Protein AF-A0A9J5XTG5-F1 (afdb_monomer_lite)

Secondary structure (DSSP, 8-state):
-HHHHHHHHTTT---EEEEETTGGGBGGG-TT-EE---HHHIIIIISHHHHHHHHTT--EEEEPS-EETTEEGGGSPPS--SEEE--TTTTGGGSSSTTTTHHHHHHHHHHTT--B---

InterPro domains:
  IPR001764 Glycoside hydrolase, family 3, N-terminal [PF00933] (4-116)
  IPR017853 Glycoside hydrolase superfamily [SSF51445] (12-117)
  IPR036962 Glycoside hydrolase, family 3, N-terminal domain superfamily [G3DSA:3.20.20.300] (2-119)
  IPR051915 Cellulose Degradation Glycosyl Hydrolase 3 [PTHR30620] (11-117)

Structure (mmCIF, N/CA/C/O backbone):
data_AF-A0A9J5XTG5-F1
#
_entry.id   AF-A0A9J5XTG5-F1
#
loop_
_atom_site.group_PDB
_atom_site.id
_atom_site.type_symbol
_atom_site.label_atom_id
_atom_site.label_alt_id
_atom_site.label_comp_id
_atom_site.label_asym_id
_atom_site.label_entity_id
_atom_site.label_seq_id
_atom_site.pdbx_PDB_ins_code
_atom_site.Cartn_x
_atom_site.Cartn_y
_atom_site.Cartn_z
_atom_site.occupancy
_atom_site.B_iso_or_equiv
_atom_site.auth_seq_id
_atom_site.auth_comp_id
_atom_site.auth_asym_id
_atom_site.auth_atom_id
_atom_site.pdbx_PDB_model_num
ATOM 1 N N . MET A 1 1 ? -13.486 -10.276 9.977 1.00 56.59 1 MET A N 1
ATOM 2 C CA . MET A 1 1 ? -12.896 -8.938 10.240 1.00 56.59 1 MET A CA 1
ATOM 3 C C . MET A 1 1 ? -13.548 -8.197 11.418 1.00 56.59 1 MET A C 1
ATOM 5 O O . MET A 1 1 ? -12.955 -7.236 11.879 1.00 56.59 1 MET A O 1
ATOM 9 N N . LYS A 1 2 ? -14.750 -8.569 11.905 1.00 51.75 2 LYS A N 1
ATOM 10 C CA . LYS A 1 2 ? -15.354 -7.941 13.103 1.00 51.75 2 LYS A CA 1
ATOM 11 C C . LYS A 1 2 ? -14.508 -8.167 14.365 1.00 51.75 2 LYS A C 1
ATOM 13 O O . LYS A 1 2 ? -14.129 -7.192 14.993 1.00 51.75 2 LYS A O 1
ATOM 18 N N . ASP A 1 3 ? -14.047 -9.392 14.586 1.00 69.44 3 ASP A N 1
ATOM 19 C CA . ASP A 1 3 ? -13.448 -9.751 15.881 1.00 69.44 3 ASP A CA 1
ATOM 20 C C . ASP A 1 3 ? -11.972 -9.338 16.034 1.00 69.44 3 ASP A C 1
ATOM 22 O O . ASP A 1 3 ? -11.504 -9.071 17.135 1.00 69.44 3 ASP A O 1
ATOM 26 N N . ALA A 1 4 ? -11.227 -9.247 14.927 1.00 77.44 4 ALA A N 1
ATOM 27 C CA . ALA A 1 4 ? -9.776 -9.042 14.975 1.00 77.44 4 ALA A CA 1
ATOM 28 C C . ALA A 1 4 ? -9.365 -7.621 15.404 1.00 77.44 4 ALA A C 1
ATOM 30 O O . ALA A 1 4 ? -8.438 -7.464 16.191 1.00 77.44 4 ALA A O 1
ATOM 31 N N . ILE A 1 5 ? -10.042 -6.583 14.894 1.00 82.19 5 ILE A N 1
ATOM 32 C CA . ILE A 1 5 ? -9.688 -5.186 15.210 1.00 82.19 5 ILE A CA 1
ATOM 33 C C . ILE A 1 5 ? -10.179 -4.829 16.607 1.00 82.19 5 ILE A C 1
ATOM 35 O O . ILE A 1 5 ? -9.416 -4.284 17.393 1.00 82.19 5 ILE A O 1
ATOM 39 N N . GLU A 1 6 ? -11.419 -5.190 16.935 1.00 77.12 6 GLU A N 1
ATOM 40 C CA . GLU A 1 6 ? -11.984 -4.944 18.262 1.00 77.12 6 GLU A CA 1
ATOM 41 C C . GLU A 1 6 ? -11.168 -5.675 19.340 1.00 77.12 6 GLU A C 1
ATOM 43 O O . GLU A 1 6 ? -10.813 -5.063 20.341 1.00 77.12 6 GLU A O 1
ATOM 48 N N . GLY A 1 7 ? -10.746 -6.924 19.099 1.00 72.31 7 GLY A N 1
ATOM 49 C CA . GLY A 1 7 ? -9.871 -7.662 20.014 1.00 72.31 7 GLY A CA 1
ATOM 50 C C . GLY A 1 7 ? -8.506 -7.001 20.256 1.00 72.31 7 GLY A C 1
ATOM 51 O O . GLY A 1 7 ? -8.074 -6.898 21.402 1.00 72.31 7 GLY A O 1
ATOM 52 N N . CYS A 1 8 ? -7.830 -6.517 19.206 1.00 65.00 8 CYS A N 1
ATOM 53 C CA . CYS A 1 8 ? -6.534 -5.837 19.344 1.00 65.00 8 CYS A CA 1
ATOM 54 C C . CYS A 1 8 ? -6.661 -4.445 19.988 1.00 65.00 8 CYS A C 1
ATOM 56 O O . CYS A 1 8 ? -5.890 -4.093 20.885 1.00 65.00 8 CYS A O 1
ATOM 58 N N . CYS A 1 9 ? -7.657 -3.660 19.569 1.00 62.19 9 CYS A N 1
ATOM 59 C CA . CYS A 1 9 ? -7.833 -2.276 20.009 1.00 62.19 9 CYS A CA 1
ATOM 60 C C . CYS A 1 9 ? -8.337 -2.152 21.463 1.00 62.19 9 CYS A C 1
ATOM 62 O O . CYS A 1 9 ? -8.328 -1.055 22.019 1.00 62.19 9 CYS A O 1
ATOM 64 N N . LEU A 1 10 ? -8.697 -3.260 22.127 1.00 58.91 10 LEU A N 1
ATOM 65 C CA . LEU A 1 10 ? -9.118 -3.315 23.535 1.00 58.91 10 LEU A CA 1
ATOM 66 C C . LEU A 1 10 ? -7.964 -3.275 24.574 1.00 58.91 10 LEU A C 1
ATOM 68 O O . LEU A 1 10 ? -8.187 -3.676 25.715 1.00 58.91 10 LEU A O 1
ATOM 72 N N . LYS A 1 11 ? -6.806 -2.664 24.232 1.00 61.12 11 LYS A N 1
ATOM 73 C CA . LYS A 1 11 ? -5.752 -2.089 25.131 1.00 61.12 11 LYS A CA 1
ATOM 74 C C . LYS A 1 11 ? -4.356 -2.750 25.184 1.00 61.12 11 LYS A C 1
ATOM 76 O O . LYS A 1 11 ? -3.610 -2.433 26.108 1.00 61.12 11 LYS A O 1
ATOM 81 N N . THR A 1 12 ? -3.933 -3.595 24.239 1.00 78.19 12 THR A N 1
ATOM 82 C CA . THR A 1 12 ? -2.560 -4.169 24.307 1.00 78.19 12 THR A CA 1
ATOM 83 C C . THR A 1 12 ? -1.725 -4.067 23.032 1.00 78.19 12 THR A C 1
ATOM 85 O O . THR A 1 12 ? -0.504 -3.978 23.146 1.00 78.19 1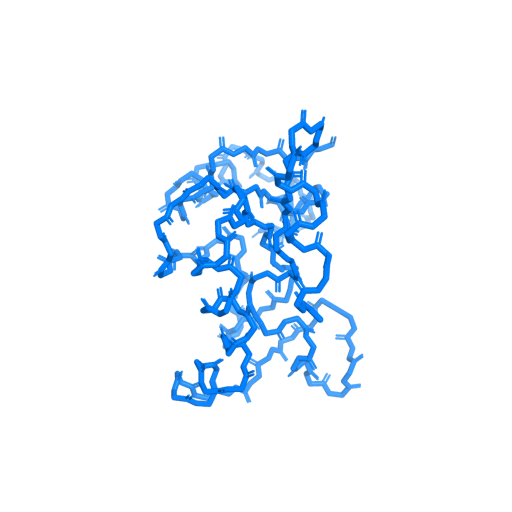2 THR A O 1
ATOM 88 N N . VAL A 1 13 ? -2.324 -4.035 21.833 1.00 87.44 13 VAL A N 1
ATOM 89 C CA . VAL A 1 13 ? -1.577 -4.001 20.559 1.00 87.44 13 VAL A CA 1
ATOM 90 C C . VAL A 1 13 ? -2.321 -3.177 19.505 1.00 87.44 13 VAL A C 1
ATOM 92 O O . VAL A 1 13 ? -3.516 -3.360 19.292 1.00 87.44 13 VAL A O 1
ATOM 95 N N . ALA A 1 14 ? -1.611 -2.294 18.801 1.00 89.62 14 ALA A N 1
ATOM 96 C CA . ALA A 1 14 ? -2.173 -1.530 17.689 1.00 89.62 14 ALA A CA 1
ATOM 97 C C . ALA A 1 14 ? -2.438 -2.433 16.468 1.00 89.62 14 ALA A C 1
ATOM 99 O O . ALA A 1 14 ? -1.550 -3.154 16.012 1.00 89.62 14 ALA A O 1
ATOM 100 N N . ALA A 1 15 ? -3.650 -2.376 15.914 1.00 92.31 15 ALA A N 1
ATOM 101 C CA . ALA A 1 15 ? -4.001 -3.121 14.707 1.00 92.31 15 ALA A CA 1
ATOM 102 C C . ALA A 1 15 ? -3.514 -2.405 13.432 1.00 92.31 15 ALA A C 1
ATOM 104 O O . ALA A 1 15 ? -3.570 -1.175 13.342 1.00 92.31 15 ALA A O 1
ATOM 105 N N . CYS A 1 16 ? -3.115 -3.188 12.424 1.00 93.81 16 CYS A N 1
ATOM 106 C CA . CYS A 1 16 ? -2.693 -2.707 11.107 1.00 93.81 16 CYS A CA 1
ATOM 107 C C . CYS A 1 16 ? -3.530 -3.358 9.993 1.00 93.81 16 CYS A C 1
ATOM 109 O O . CYS A 1 16 ? -3.537 -4.583 9.858 1.00 93.81 16 CYS A O 1
ATOM 111 N N . ALA A 1 17 ? -4.230 -2.559 9.182 1.00 95.12 17 ALA A N 1
ATOM 112 C CA . ALA A 1 17 ? -4.957 -3.060 8.014 1.00 95.12 17 ALA A CA 1
ATOM 113 C C . ALA A 1 17 ? -4.017 -3.181 6.808 1.00 95.12 17 ALA A C 1
ATOM 115 O O . ALA A 1 17 ? -3.305 -2.235 6.474 1.00 95.12 17 ALA A O 1
ATOM 116 N N . LYS A 1 18 ? -4.035 -4.323 6.113 1.00 94.81 18 LYS A N 1
ATOM 117 C CA . LYS A 1 18 ? -3.082 -4.607 5.033 1.00 94.81 18 LYS A CA 1
ATOM 118 C C . LYS A 1 18 ? -3.626 -5.570 3.960 1.00 94.81 18 LYS A C 1
ATOM 120 O O . LYS A 1 18 ? -4.547 -6.323 4.260 1.00 94.81 18 LYS A O 1
ATOM 125 N N . HIS A 1 19 ? -3.109 -5.576 2.726 1.00 95.75 19 HIS A N 1
ATOM 126 C CA . HIS A 1 19 ? -2.154 -4.611 2.150 1.00 95.75 19 HIS A CA 1
ATOM 127 C C . HIS A 1 19 ? -2.856 -3.629 1.190 1.00 95.75 19 HIS A C 1
ATOM 129 O O . HIS A 1 19 ? -3.595 -4.021 0.284 1.00 95.75 19 HIS A O 1
ATOM 135 N N . TYR A 1 20 ? -2.652 -2.330 1.417 1.00 95.94 20 TYR A N 1
ATOM 136 C CA . TYR A 1 20 ? -3.400 -1.238 0.794 1.00 95.94 20 TYR A CA 1
ATOM 137 C C . TYR A 1 20 ? -2.833 -0.862 -0.582 1.00 95.94 20 TYR A C 1
ATOM 139 O O . TYR A 1 20 ? -1.693 -0.428 -0.682 1.00 95.94 20 TYR A O 1
ATOM 147 N N . VAL A 1 21 ? -3.567 -0.935 -1.685 1.00 94.88 21 VAL A N 1
ATOM 148 C CA . VAL A 1 21 ? -4.869 -1.575 -1.879 1.00 94.88 21 VAL A CA 1
ATOM 149 C C . VAL A 1 21 ? -4.831 -2.306 -3.214 1.00 94.88 21 VAL A C 1
ATOM 151 O O . VAL A 1 21 ? -4.099 -1.909 -4.117 1.00 94.88 21 VAL A O 1
ATOM 154 N N . GLY A 1 22 ? -5.632 -3.359 -3.348 1.00 94.88 22 GLY A N 1
ATOM 155 C CA . GLY A 1 22 ? -5.706 -4.133 -4.586 1.00 94.88 22 GLY A CA 1
ATOM 156 C C . GLY A 1 22 ? -4.707 -5.283 -4.667 1.00 94.88 22 GLY A C 1
ATOM 157 O O . GLY A 1 22 ? -4.589 -5.876 -5.732 1.00 94.88 22 GLY A O 1
ATOM 158 N N . ASP A 1 23 ? -4.051 -5.635 -3.558 1.00 94.75 23 ASP A N 1
ATOM 159 C CA . ASP A 1 23 ? -3.065 -6.724 -3.477 1.00 94.75 23 ASP A CA 1
ATOM 160 C C . ASP A 1 23 ? -3.625 -8.077 -3.949 1.00 94.75 23 ASP A C 1
ATOM 162 O O . ASP A 1 23 ? -2.971 -8.820 -4.666 1.00 94.75 23 ASP A O 1
ATOM 166 N N . GLY A 1 24 ? -4.888 -8.368 -3.619 1.00 93.69 24 GLY A N 1
ATOM 167 C CA . GLY A 1 24 ? -5.580 -9.582 -4.068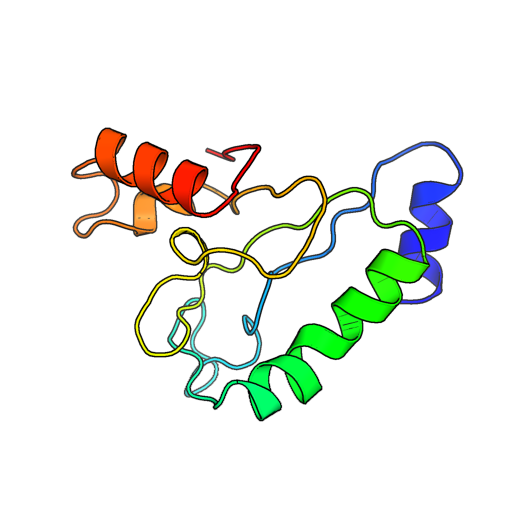 1.00 93.69 24 GLY A CA 1
ATOM 168 C C . GLY A 1 24 ? -6.180 -9.508 -5.480 1.00 93.69 24 GLY A C 1
ATOM 169 O O . GLY A 1 24 ? -6.842 -10.450 -5.899 1.00 93.69 24 GLY A O 1
ATOM 170 N N . GLY A 1 25 ? -6.027 -8.387 -6.191 1.00 94.81 25 GLY A N 1
ATOM 171 C CA . GLY A 1 25 ? -6.619 -8.144 -7.516 1.00 94.81 25 GLY A CA 1
ATOM 172 C C . GLY A 1 25 ? -5.642 -8.292 -8.682 1.00 94.81 25 GLY A C 1
ATOM 173 O O . GLY A 1 25 ? -5.942 -7.852 -9.795 1.00 94.81 25 GLY A O 1
ATOM 174 N N . THR A 1 26 ? -4.456 -8.846 -8.437 1.00 97.12 26 THR A N 1
ATOM 175 C CA . THR A 1 26 ? -3.388 -8.872 -9.432 1.00 97.12 26 THR A CA 1
ATOM 176 C C . THR A 1 26 ? -3.727 -9.765 -10.621 1.00 97.12 26 THR A C 1
ATOM 178 O O . THR A 1 26 ? -4.347 -10.827 -10.509 1.00 97.12 26 THR A O 1
ATOM 181 N N . VAL A 1 27 ? -3.292 -9.342 -11.809 1.00 95.62 27 VAL A N 1
ATOM 182 C CA . VAL A 1 27 ? -3.503 -10.102 -13.044 1.00 95.62 27 VAL A CA 1
ATOM 183 C C . VAL A 1 27 ? -2.887 -11.495 -12.911 1.00 95.62 27 VAL A C 1
ATOM 185 O O . VAL A 1 27 ? -1.709 -11.639 -12.572 1.00 95.62 27 VAL A O 1
ATOM 188 N N . LYS A 1 28 ? -3.701 -12.515 -13.214 1.00 95.44 28 LYS A N 1
ATOM 189 C CA . LYS A 1 28 ? -3.366 -13.947 -13.104 1.00 95.44 28 LYS A CA 1
ATOM 190 C C . LYS A 1 28 ? -3.022 -14.410 -11.676 1.00 95.44 28 LYS A C 1
ATOM 192 O O . LYS A 1 28 ? -2.432 -15.474 -11.528 1.00 95.44 28 LYS A O 1
ATOM 197 N N . GLY A 1 29 ? -3.362 -13.632 -10.644 1.00 94.00 29 GLY A N 1
ATOM 198 C CA . GLY A 1 29 ? -3.054 -13.967 -9.248 1.00 94.00 29 GLY A CA 1
ATOM 199 C C . GLY A 1 29 ? -1.556 -13.986 -8.937 1.00 94.00 29 GLY A C 1
ATOM 200 O O . GLY A 1 29 ? -1.127 -14.637 -7.989 1.00 94.00 29 GLY A O 1
ATOM 201 N N . ILE A 1 30 ? -0.741 -13.313 -9.754 1.00 96.62 30 ILE A N 1
ATOM 202 C CA . ILE A 1 30 ? 0.707 -13.257 -9.556 1.00 96.62 30 ILE A CA 1
ATOM 203 C C . ILE A 1 30 ? 1.000 -12.268 -8.427 1.00 96.62 30 ILE A C 1
ATOM 205 O O . ILE A 1 30 ? 0.549 -11.120 -8.471 1.00 96.62 30 ILE A O 1
ATOM 209 N N . ASN A 1 31 ? 1.763 -12.708 -7.428 1.00 95.25 31 ASN A N 1
ATOM 210 C CA . ASN A 1 31 ? 2.134 -11.875 -6.288 1.00 95.25 31 ASN A CA 1
ATOM 211 C C . ASN A 1 31 ? 2.849 -10.586 -6.740 1.00 95.25 31 ASN A C 1
ATOM 213 O O . ASN A 1 31 ? 3.637 -10.610 -7.685 1.00 95.25 31 ASN A O 1
ATOM 217 N N . GLU A 1 32 ? 2.558 -9.467 -6.072 1.00 94.69 32 GLU A N 1
ATOM 218 C CA . GLU A 1 32 ? 3.127 -8.134 -6.350 1.00 94.69 32 GLU A CA 1
ATOM 219 C C . GLU A 1 32 ? 2.918 -7.605 -7.782 1.00 94.69 32 GLU A C 1
ATOM 221 O O . GLU A 1 32 ? 3.551 -6.627 -8.186 1.00 94.69 32 GLU A O 1
ATOM 226 N N . ASN A 1 33 ? 2.068 -8.239 -8.588 1.00 96.00 33 ASN A N 1
ATOM 227 C CA . ASN A 1 33 ? 1.875 -7.845 -9.977 1.00 96.00 33 ASN A CA 1
ATOM 228 C C . ASN A 1 33 ? 0.902 -6.651 -10.097 1.00 96.00 33 ASN A C 1
ATOM 230 O O . ASN A 1 33 ? 0.509 -6.010 -9.122 1.00 96.00 33 ASN A O 1
ATOM 234 N N . ASN A 1 34 ? 0.544 -6.302 -11.327 1.00 97.19 34 ASN A N 1
ATOM 235 C CA . ASN A 1 34 ? -0.357 -5.208 -11.639 1.00 97.19 34 ASN A CA 1
ATOM 236 C C . ASN A 1 34 ? -1.824 -5.617 -11.445 1.00 97.19 34 ASN A C 1
ATOM 238 O O . ASN A 1 34 ? -2.280 -6.613 -12.008 1.00 97.19 34 ASN A O 1
ATOM 242 N N . THR A 1 35 ? -2.572 -4.799 -10.720 1.00 97.25 35 THR A N 1
ATOM 243 C CA . THR A 1 35 ? -4.028 -4.841 -10.598 1.00 97.25 35 THR A CA 1
ATOM 244 C C . THR A 1 35 ? -4.621 -3.905 -11.651 1.00 97.25 35 THR A C 1
ATOM 246 O O . THR A 1 35 ? -4.439 -2.682 -11.607 1.00 97.25 35 THR A O 1
ATOM 249 N N . ILE A 1 36 ? -5.302 -4.479 -12.648 1.00 96.31 36 ILE A N 1
ATOM 250 C CA . ILE A 1 36 ? -5.872 -3.747 -13.789 1.00 96.31 36 ILE A CA 1
ATOM 251 C C . ILE A 1 36 ? -7.375 -3.615 -13.584 1.00 96.31 36 ILE A C 1
ATOM 253 O O . ILE A 1 36 ? -8.163 -4.447 -14.018 1.00 96.31 36 ILE A O 1
ATOM 257 N N . ILE A 1 37 ? -7.759 -2.543 -12.903 1.00 96.00 37 ILE A N 1
ATOM 258 C CA . ILE A 1 37 ? -9.152 -2.190 -12.650 1.00 96.00 37 ILE A CA 1
ATOM 259 C C . ILE A 1 37 ? -9.301 -0.669 -12.688 1.00 96.00 37 ILE A C 1
ATOM 261 O O . ILE A 1 37 ? -8.331 0.080 -12.502 1.00 96.00 37 ILE A O 1
ATOM 265 N N . ASP A 1 38 ? -10.498 -0.181 -12.981 1.00 95.62 38 ASP A N 1
ATOM 266 C CA . ASP A 1 38 ? -10.795 1.241 -12.902 1.00 95.62 38 ASP A CA 1
ATOM 267 C C . ASP A 1 38 ? -10.911 1.704 -11.437 1.00 95.62 38 ASP A C 1
ATOM 269 O O . ASP A 1 38 ? -10.842 0.915 -10.494 1.00 95.62 38 ASP A O 1
ATOM 273 N N . ARG A 1 39 ? -11.031 3.017 -11.215 1.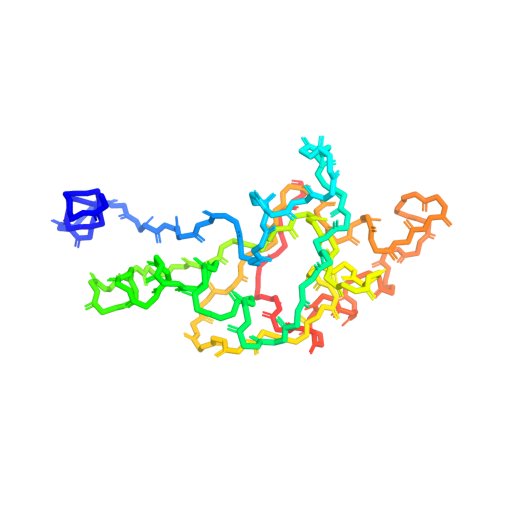00 93.50 39 ARG A N 1
ATOM 274 C CA . ARG A 1 39 ? -11.075 3.555 -9.846 1.00 93.50 39 ARG A CA 1
ATOM 275 C C . ARG A 1 39 ? -12.329 3.092 -9.106 1.00 93.50 39 ARG A C 1
ATOM 277 O O . ARG A 1 39 ? -12.246 2.818 -7.912 1.00 93.50 39 ARG A O 1
ATOM 284 N N . HIS A 1 40 ? -13.466 3.008 -9.797 1.00 94.94 40 HIS A N 1
ATOM 285 C CA . HIS A 1 40 ? -14.710 2.564 -9.185 1.00 94.94 40 HIS A CA 1
ATOM 286 C C . HIS A 1 40 ? -14.608 1.102 -8.743 1.00 94.94 40 HIS A C 1
ATOM 288 O O . HIS A 1 40 ? -14.917 0.794 -7.595 1.00 94.94 40 HIS A O 1
ATOM 294 N N . GLY A 1 41 ? -14.100 0.212 -9.597 1.00 95.62 41 GLY A N 1
ATOM 295 C CA . GLY A 1 41 ? -13.850 -1.180 -9.243 1.00 95.62 41 GLY A CA 1
ATOM 296 C C . GLY A 1 41 ? -12.822 -1.334 -8.119 1.00 95.62 41 GLY A C 1
ATOM 297 O O . GLY A 1 41 ? -13.059 -2.083 -7.173 1.00 95.62 41 GLY A O 1
ATOM 298 N N . LEU A 1 42 ? -11.721 -0.569 -8.150 1.00 94.69 42 LEU A N 1
ATOM 299 C CA . LEU A 1 42 ? -10.714 -0.602 -7.082 1.00 94.69 42 LEU A CA 1
ATOM 300 C C . LEU A 1 42 ? -11.329 -0.261 -5.718 1.00 94.69 42 LEU A C 1
ATOM 302 O O . LEU A 1 42 ? -11.085 -0.958 -4.735 1.00 94.69 42 LEU A O 1
ATOM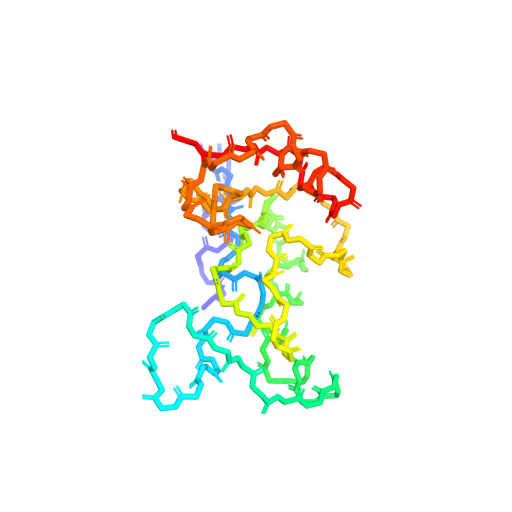 306 N N . LEU A 1 43 ? -12.133 0.804 -5.661 1.00 93.00 43 LEU A N 1
ATOM 307 C CA . LEU A 1 43 ? -12.751 1.255 -4.417 1.00 93.00 43 LEU A CA 1
ATOM 308 C C . LEU A 1 43 ? -13.916 0.354 -3.984 1.00 93.00 43 LEU A C 1
ATOM 310 O O . LEU A 1 43 ? -14.034 0.022 -2.811 1.00 93.00 43 LEU A O 1
ATOM 314 N N . SER A 1 44 ? -14.762 -0.094 -4.905 1.00 94.06 44 SER A N 1
ATOM 315 C CA . SER A 1 44 ? -15.902 -0.952 -4.555 1.00 94.06 44 SER A CA 1
ATOM 316 C C . SER A 1 44 ? -15.472 -2.341 -4.076 1.00 94.06 44 SER A C 1
ATOM 318 O O . SER A 1 44 ? -16.029 -2.842 -3.103 1.00 94.06 44 SER A O 1
ATOM 320 N N . ILE A 1 45 ? -14.459 -2.944 -4.705 1.00 94.62 45 ILE A N 1
ATOM 321 C CA . ILE A 1 45 ? -14.029 -4.315 -4.400 1.00 94.62 45 ILE A CA 1
ATOM 322 C C . ILE A 1 45 ? -12.936 -4.324 -3.331 1.00 94.62 45 ILE A C 1
ATOM 324 O O . ILE A 1 45 ? -13.063 -4.990 -2.305 1.00 94.62 45 ILE A O 1
ATOM 328 N N . HIS A 1 46 ? -11.849 -3.582 -3.550 1.00 95.12 46 HIS A N 1
ATOM 329 C CA . HIS A 1 46 ? -10.637 -3.723 -2.739 1.00 95.12 46 HIS A CA 1
ATOM 330 C C . HIS A 1 46 ? -10.577 -2.760 -1.547 1.00 95.12 46 HIS A C 1
ATOM 332 O O . HIS A 1 46 ? -9.828 -3.012 -0.604 1.00 95.12 46 HIS A O 1
ATOM 338 N N . MET A 1 47 ? -11.377 -1.688 -1.539 1.00 93.25 47 MET A N 1
ATOM 339 C CA . MET A 1 47 ? -11.422 -0.733 -0.423 1.00 93.25 47 MET A CA 1
ATOM 340 C C . MET A 1 47 ? -12.471 -1.086 0.644 1.00 93.25 47 MET A C 1
ATOM 342 O O . MET A 1 47 ? -12.376 -0.605 1.773 1.00 93.25 47 MET A O 1
ATOM 346 N N . ALA A 1 48 ? -13.446 -1.948 0.332 1.00 91.69 48 ALA A N 1
ATOM 347 C CA . ALA A 1 48 ? -14.567 -2.271 1.223 1.00 91.69 48 ALA A CA 1
ATOM 348 C C . ALA A 1 48 ? -14.124 -2.688 2.644 1.00 91.69 48 ALA A C 1
ATOM 350 O O . ALA A 1 48 ? -14.674 -2.215 3.641 1.00 91.69 48 ALA A O 1
ATOM 351 N N . GLY A 1 49 ? -13.075 -3.512 2.753 1.00 90.88 49 GLY A N 1
ATOM 352 C CA . GLY A 1 49 ? -12.517 -3.938 4.042 1.00 90.88 49 GLY A CA 1
ATOM 353 C C . GLY A 1 49 ? -11.850 -2.811 4.842 1.00 90.88 49 GLY A C 1
ATOM 354 O O . GLY A 1 49 ? -11.930 -2.798 6.073 1.00 90.88 49 GLY A O 1
ATOM 355 N N . TYR A 1 50 ? -11.252 -1.827 4.167 1.00 92.62 50 TYR A N 1
ATOM 356 C CA . TYR A 1 50 ? -10.599 -0.687 4.815 1.00 92.62 50 TYR A CA 1
ATOM 357 C C . TYR A 1 50 ? -11.612 0.250 5.457 1.00 92.62 50 TYR A C 1
ATOM 359 O O . TYR A 1 50 ? -11.402 0.658 6.595 1.00 92.62 50 TYR A O 1
ATOM 367 N N . TYR A 1 51 ? -12.741 0.520 4.794 1.00 90.31 51 TYR A N 1
ATOM 368 C CA . TYR A 1 51 ? -13.809 1.329 5.387 1.00 90.31 51 TYR A CA 1
ATOM 369 C C . TYR A 1 51 ? -14.305 0.729 6.706 1.00 90.31 51 TYR A C 1
ATOM 371 O O . TYR A 1 51 ? -14.370 1.431 7.714 1.00 90.31 51 TYR A O 1
ATOM 379 N N . SER A 1 52 ? -14.576 -0.584 6.741 1.00 90.88 52 SER A N 1
ATOM 380 C CA . SER A 1 52 ? -14.968 -1.236 7.997 1.00 90.88 52 SER A CA 1
ATOM 381 C C . SER A 1 52 ? -13.854 -1.204 9.042 1.00 90.88 52 SER A C 1
ATOM 383 O O . SER A 1 52 ? -14.162 -1.070 10.224 1.00 90.88 52 SER A O 1
ATOM 385 N N . SER A 1 53 ? -12.594 -1.354 8.630 1.00 91.25 53 SER A N 1
ATOM 386 C CA . SER A 1 53 ? -11.450 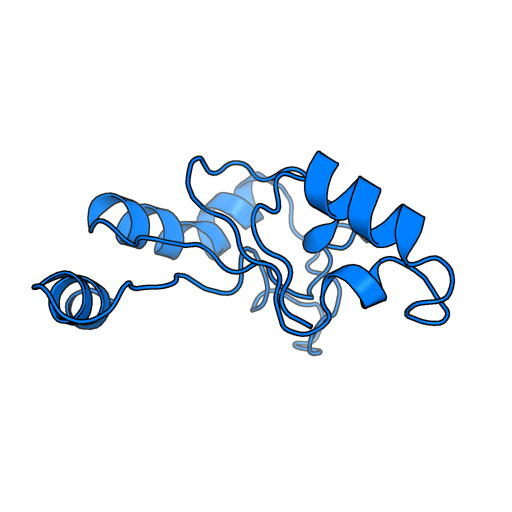-1.340 9.547 1.00 91.25 53 SER A CA 1
ATOM 387 C C . SER A 1 53 ? -11.254 0.024 10.205 1.00 91.25 53 SER A C 1
ATOM 389 O O . SER A 1 53 ? -11.019 0.102 11.407 1.00 91.25 53 SER A O 1
ATOM 391 N N . ILE A 1 54 ? -11.412 1.098 9.431 1.00 90.25 54 ILE A N 1
ATOM 392 C CA . ILE A 1 54 ? -11.286 2.482 9.901 1.00 90.25 54 ILE A CA 1
ATOM 393 C C . ILE A 1 54 ? -12.398 2.826 10.886 1.00 90.25 54 ILE A C 1
ATOM 395 O O . ILE A 1 54 ? -12.113 3.353 11.954 1.00 90.25 54 ILE A O 1
ATOM 399 N N . ILE A 1 55 ? -13.649 2.465 10.578 1.00 89.75 55 ILE A N 1
ATOM 400 C CA . ILE A 1 55 ? -14.790 2.694 11.484 1.00 89.75 55 ILE A CA 1
ATOM 401 C C . ILE A 1 55 ? -14.579 1.992 12.836 1.00 89.75 55 ILE A C 1
ATOM 403 O O . ILE A 1 55 ? -14.998 2.503 13.868 1.00 89.75 55 ILE A O 1
ATOM 407 N N . LYS A 1 56 ? -13.896 0.844 12.841 1.00 88.75 56 LYS A N 1
ATOM 408 C CA . LYS A 1 56 ? -13.549 0.092 14.058 1.00 88.75 56 LYS A CA 1
ATOM 409 C C . LYS A 1 56 ? -12.287 0.586 14.768 1.00 88.75 56 LYS A C 1
ATOM 411 O O . LYS A 1 56 ? -11.892 -0.006 15.766 1.00 88.75 56 LYS A O 1
ATOM 416 N N . GLY A 1 57 ? -11.642 1.637 14.265 1.00 88.69 57 GLY A N 1
ATOM 417 C CA . GLY A 1 57 ? -10.475 2.237 14.903 1.00 88.69 57 GLY A CA 1
ATOM 418 C C . GLY A 1 57 ? -9.167 1.480 14.675 1.00 88.69 57 GLY A C 1
ATOM 419 O O . GLY A 1 57 ? -8.337 1.428 15.580 1.00 88.69 57 GLY A O 1
ATOM 420 N N . VAL A 1 58 ? -8.959 0.885 13.491 1.00 92.56 58 VAL A N 1
ATOM 421 C CA . VAL A 1 58 ? -7.617 0.406 13.114 1.00 92.56 58 VAL A CA 1
ATOM 422 C C . VAL A 1 58 ? -6.608 1.554 13.205 1.00 92.56 58 VAL A C 1
ATOM 424 O O . VAL A 1 58 ? -6.894 2.672 12.778 1.00 92.56 58 VAL A O 1
ATOM 427 N N . SER A 1 59 ? -5.433 1.292 13.774 1.00 92.44 59 SER A N 1
ATOM 428 C CA . SER A 1 59 ? -4.465 2.348 14.082 1.00 92.44 59 SER A CA 1
ATOM 429 C C . SER A 1 59 ? -3.581 2.702 12.889 1.00 92.44 59 SER A C 1
ATOM 431 O O . SER A 1 59 ? -3.227 3.865 12.711 1.00 92.44 59 SER A O 1
ATOM 433 N N . THR A 1 60 ? -3.210 1.708 12.077 1.00 94.75 60 THR A N 1
ATOM 434 C CA . THR A 1 60 ? -2.275 1.895 10.960 1.00 94.75 60 THR A CA 1
ATOM 435 C C . THR A 1 60 ? -2.716 1.151 9.702 1.00 94.75 60 THR A C 1
ATOM 437 O O . THR A 1 60 ? -3.545 0.235 9.741 1.00 94.75 60 THR A O 1
ATOM 440 N N . VAL A 1 61 ? -2.151 1.545 8.560 1.00 96.38 61 VAL A N 1
ATOM 441 C CA . VAL A 1 61 ? -2.377 0.891 7.267 1.00 96.38 61 VAL A CA 1
ATOM 442 C C . VAL A 1 61 ? -1.043 0.569 6.611 1.00 96.38 61 VAL A C 1
ATOM 444 O O . VAL A 1 61 ? -0.202 1.451 6.461 1.00 96.38 61 VAL A O 1
ATOM 447 N N . MET A 1 62 ? -0.862 -0.677 6.180 1.00 97.56 62 MET A N 1
ATOM 448 C CA . MET A 1 62 ? 0.334 -1.113 5.458 1.00 97.56 62 MET A CA 1
ATOM 449 C C . MET A 1 62 ? 0.066 -1.181 3.956 1.00 97.56 62 MET A C 1
ATOM 451 O O . MET A 1 62 ? -0.953 -1.725 3.524 1.00 97.56 62 MET A O 1
ATOM 455 N N . VAL A 1 63 ? 0.971 -0.613 3.162 1.00 97.06 63 VAL A N 1
ATOM 456 C CA . VAL A 1 63 ? 0.833 -0.462 1.702 1.00 97.06 63 VAL A CA 1
ATOM 457 C C . VAL A 1 63 ? 1.181 -1.758 0.961 1.00 97.06 63 VAL A C 1
ATOM 459 O O . VAL A 1 63 ? 2.144 -2.420 1.306 1.00 97.06 63 VAL A O 1
ATOM 462 N N . SER A 1 64 ? 0.425 -2.099 -0.081 1.00 96.50 64 SER A N 1
ATOM 463 C CA . SER A 1 64 ? 0.617 -3.269 -0.951 1.00 96.50 64 SER A CA 1
ATOM 464 C C . SER A 1 64 ? 1.821 -3.132 -1.874 1.00 96.50 64 SER A C 1
ATOM 466 O O . SER A 1 64 ? 2.094 -2.053 -2.390 1.00 96.50 64 SER A O 1
ATOM 468 N N . TYR A 1 65 ? 2.492 -4.253 -2.148 1.00 96.31 65 TYR A N 1
ATOM 469 C CA . TYR A 1 65 ? 3.524 -4.337 -3.185 1.00 96.31 65 TYR A CA 1
ATOM 470 C C . TYR A 1 65 ? 2.975 -4.233 -4.609 1.00 96.31 65 TYR A C 1
ATOM 472 O O . TYR A 1 65 ? 3.735 -3.940 -5.536 1.00 96.31 65 TYR A O 1
ATOM 480 N N . SER A 1 66 ? 1.685 -4.509 -4.807 1.00 96.25 66 SER A N 1
ATOM 481 C CA . SER A 1 66 ? 1.062 -4.486 -6.128 1.00 96.25 66 SER A CA 1
ATOM 482 C C . SER A 1 66 ? 1.208 -3.124 -6.812 1.00 96.25 66 SER A C 1
ATOM 484 O O . SER A 1 66 ? 1.418 -2.072 -6.196 1.00 96.25 66 SER A O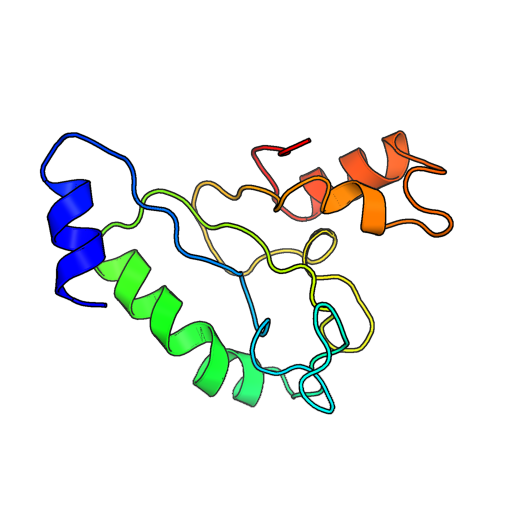 1
ATOM 486 N N . SER A 1 67 ? 1.094 -3.151 -8.135 1.00 96.62 67 SER A N 1
ATOM 487 C CA . SER A 1 67 ? 0.926 -1.940 -8.933 1.00 96.62 67 SER A CA 1
ATOM 488 C C . SER A 1 67 ? -0.546 -1.736 -9.255 1.00 96.62 67 SER A C 1
ATOM 490 O O . SER A 1 67 ? -1.268 -2.696 -9.493 1.00 96.62 67 SER A O 1
ATOM 492 N N . TRP A 1 68 ? -0.988 -0.485 -9.358 1.00 96.19 68 TRP A N 1
ATOM 493 C CA . TRP A 1 68 ? -2.294 -0.155 -9.920 1.00 96.19 68 TRP A CA 1
ATOM 494 C C . TRP A 1 68 ? -2.125 0.692 -11.178 1.00 96.19 68 TRP A C 1
ATOM 496 O O . TRP A 1 68 ? -1.647 1.835 -11.129 1.00 96.19 68 TRP A O 1
ATOM 506 N N . LYS A 1 69 ? -2.532 0.117 -12.316 1.00 92.75 69 LYS A N 1
ATOM 507 C CA . LYS A 1 69 ? -2.297 0.671 -13.660 1.00 92.75 69 LYS A CA 1
ATOM 508 C C . LYS A 1 69 ? -0.809 0.952 -13.924 1.00 92.75 69 LYS A C 1
ATOM 510 O O . LYS A 1 69 ? -0.448 2.025 -14.392 1.00 92.75 69 LYS A O 1
ATOM 515 N N . GLY A 1 70 ? 0.048 -0.011 -13.585 1.00 92.62 70 GLY A N 1
ATOM 516 C CA . GLY A 1 70 ? 1.489 0.015 -13.873 1.00 92.62 70 GLY A CA 1
ATOM 517 C C . GLY A 1 70 ? 2.351 0.785 -12.868 1.00 92.62 70 GLY A C 1
ATOM 518 O O . GLY A 1 70 ? 3.567 0.652 -12.895 1.00 92.62 70 GLY A O 1
ATOM 519 N N . LEU A 1 71 ? 1.743 1.528 -11.944 1.00 93.56 71 LEU A N 1
ATOM 520 C CA . LEU A 1 71 ? 2.450 2.290 -10.915 1.00 93.56 71 LEU A CA 1
ATOM 521 C C . LEU A 1 71 ? 2.332 1.597 -9.555 1.00 93.56 71 LEU A C 1
ATOM 523 O O . LEU A 1 71 ? 1.218 1.297 -9.118 1.00 93.56 71 LEU A O 1
ATOM 527 N N . ARG A 1 72 ? 3.471 1.390 -8.887 1.00 95.31 72 ARG A N 1
ATOM 528 C CA . ARG A 1 72 ? 3.572 0.771 -7.555 1.00 95.31 72 ARG A CA 1
ATOM 529 C C . ARG A 1 72 ? 2.794 1.564 -6.508 1.00 95.31 72 ARG A C 1
ATOM 531 O O . ARG A 1 72 ? 2.855 2.794 -6.488 1.00 95.31 72 ARG A O 1
ATOM 538 N N . MET A 1 73 ? 2.105 0.870 -5.604 1.00 96.50 73 MET A N 1
ATOM 539 C CA . MET A 1 73 ? 1.291 1.526 -4.575 1.00 96.50 73 MET A CA 1
ATOM 540 C C . MET A 1 73 ? 2.120 2.283 -3.525 1.00 96.50 73 MET A C 1
ATOM 542 O O . MET A 1 73 ? 1.656 3.310 -3.023 1.00 96.50 73 MET A O 1
ATOM 546 N N . HIS A 1 74 ? 3.367 1.874 -3.248 1.00 96.12 74 HIS A N 1
ATOM 547 C CA . HIS A 1 74 ? 4.273 2.629 -2.365 1.00 96.12 74 HIS A CA 1
ATOM 548 C C . HIS A 1 74 ? 4.545 4.055 -2.865 1.00 96.12 74 HIS A C 1
ATOM 550 O O . HIS A 1 74 ? 4.581 4.960 -2.038 1.00 96.12 74 HIS A O 1
ATOM 556 N N . GLY A 1 75 ? 4.593 4.278 -4.183 1.00 95.00 75 GLY A N 1
ATOM 557 C CA . GLY A 1 75 ? 4.784 5.597 -4.809 1.00 95.00 75 GLY A CA 1
ATOM 558 C C . GLY A 1 75 ? 3.483 6.317 -5.185 1.00 95.00 75 GLY A C 1
ATOM 559 O O . GLY A 1 75 ? 3.506 7.390 -5.777 1.00 95.00 75 GLY A O 1
ATOM 560 N N . LYS A 1 76 ? 2.312 5.746 -4.872 1.00 94.25 76 LYS A N 1
ATOM 561 C CA . LYS A 1 76 ? 1.019 6.406 -5.107 1.00 94.25 76 LYS A CA 1
ATOM 562 C C . LYS A 1 76 ? 0.547 7.130 -3.864 1.00 94.25 76 LYS A C 1
ATOM 564 O O . LYS A 1 76 ? 0.526 6.543 -2.784 1.00 94.25 76 LYS A O 1
ATOM 569 N N . LYS A 1 77 ? 0.078 8.368 -4.032 1.00 92.44 77 LYS A N 1
ATOM 570 C CA . LYS A 1 77 ? -0.596 9.114 -2.965 1.00 92.44 77 LYS A CA 1
ATOM 571 C C . LYS A 1 77 ? -1.856 8.372 -2.514 1.00 92.44 77 LYS A C 1
ATOM 573 O O . LYS A 1 77 ? -2.666 7.953 -3.344 1.00 92.44 77 LYS A O 1
ATOM 578 N N . LYS A 1 78 ? -1.999 8.193 -1.203 1.00 89.56 78 LYS A N 1
ATOM 579 C CA . LYS A 1 78 ? -3.081 7.408 -0.603 1.00 89.56 78 LYS A CA 1
ATOM 580 C C . LYS A 1 78 ? -4.336 8.272 -0.468 1.00 89.56 78 LYS A C 1
ATOM 582 O O . LYS A 1 78 ? -4.262 9.495 -0.378 1.00 89.56 78 LYS A O 1
ATOM 587 N N . TRP A 1 79 ? -5.497 7.620 -0.450 1.00 84.81 79 TRP A N 1
ATOM 588 C CA . TRP A 1 79 ? -6.794 8.274 -0.205 1.00 84.81 79 TRP A CA 1
ATOM 589 C C . TRP A 1 79 ? -7.250 8.164 1.253 1.00 84.81 79 TRP A C 1
ATOM 591 O O . TRP A 1 79 ? -8.410 8.431 1.555 1.00 84.81 79 TRP A O 1
ATOM 601 N N . LEU A 1 80 ? -6.363 7.710 2.135 1.00 81.56 80 LEU A N 1
ATOM 602 C CA . LEU A 1 80 ? -6.631 7.517 3.551 1.00 81.56 80 LEU A CA 1
ATOM 603 C C . LEU A 1 80 ? -5.928 8.586 4.377 1.00 81.56 80 LEU A C 1
ATOM 605 O O . LEU A 1 80 ? -4.846 9.039 4.016 1.00 81.56 80 LEU A O 1
ATOM 609 N N . LEU A 1 81 ? -6.559 8.945 5.491 1.00 77.88 81 LEU A N 1
ATOM 610 C CA . LEU A 1 81 ? -5.972 9.745 6.558 1.00 77.88 81 LEU A CA 1
ATOM 611 C C . LEU A 1 81 ? -5.677 8.799 7.728 1.00 77.88 81 LEU A C 1
ATOM 613 O O . LEU A 1 81 ? -6.537 7.996 8.091 1.00 77.88 81 LEU A O 1
ATOM 617 N N . GLY A 1 82 ? -4.468 8.859 8.281 1.00 87.44 82 GLY A N 1
ATOM 618 C CA . GLY A 1 82 ? -3.987 7.954 9.327 1.00 87.44 82 GLY A CA 1
ATOM 619 C C . GLY A 1 82 ? -2.485 7.709 9.197 1.00 87.44 82 GLY A C 1
ATOM 620 O O . GLY A 1 82 ? -1.843 8.346 8.369 1.00 87.44 82 GLY A O 1
ATOM 621 N N . PHE A 1 83 ? -1.948 6.787 9.999 1.00 95.19 83 PHE A N 1
ATOM 622 C CA . PHE A 1 83 ? -0.525 6.443 9.973 1.00 95.19 83 PHE A CA 1
ATOM 623 C C . PHE A 1 83 ? -0.254 5.298 8.986 1.00 95.19 83 PHE A C 1
ATOM 625 O O . PHE A 1 83 ? -0.761 4.180 9.149 1.00 95.19 83 PHE A O 1
ATOM 632 N N . VAL A 1 84 ? 0.528 5.580 7.948 1.00 96.69 84 VAL A N 1
ATOM 633 C CA . VAL A 1 84 ? 0.794 4.681 6.824 1.00 96.69 84 VAL A CA 1
ATOM 634 C C . VAL A 1 84 ? 2.205 4.112 6.917 1.00 96.69 84 VAL A C 1
ATOM 636 O O . VAL A 1 84 ? 3.189 4.843 7.001 1.00 96.69 84 VAL A O 1
ATOM 639 N N . ILE A 1 85 ? 2.308 2.789 6.838 1.00 97.19 85 ILE A N 1
ATOM 640 C CA . ILE A 1 85 ? 3.570 2.052 6.932 1.00 97.19 85 ILE A CA 1
ATOM 641 C C . ILE A 1 85 ? 3.859 1.390 5.582 1.00 97.19 85 ILE A C 1
ATOM 643 O O . ILE A 1 85 ? 2.953 0.856 4.931 1.00 97.19 85 ILE A O 1
ATOM 647 N N . SER A 1 86 ? 5.111 1.418 5.126 1.00 97.06 86 SER A N 1
ATOM 648 C CA . SER A 1 86 ? 5.511 0.587 3.990 1.00 97.06 86 SER A CA 1
ATOM 649 C C . SER A 1 86 ? 5.451 -0.897 4.358 1.00 97.06 86 SER A C 1
ATOM 651 O O . SER A 1 86 ? 5.525 -1.276 5.524 1.00 97.06 86 SER A O 1
ATOM 653 N N . ASP A 1 87 ? 5.357 -1.747 3.344 1.00 96.75 87 ASP A N 1
ATOM 654 C CA . ASP A 1 87 ? 5.656 -3.165 3.543 1.00 96.75 87 ASP A CA 1
ATOM 655 C C . ASP A 1 87 ? 7.180 -3.345 3.607 1.00 96.75 87 ASP A C 1
ATOM 657 O O . ASP A 1 87 ? 7.930 -2.391 3.353 1.00 96.75 87 ASP A O 1
ATOM 661 N N . TRP A 1 88 ? 7.633 -4.554 3.921 1.00 95.81 88 TRP A N 1
ATOM 662 C CA . TRP A 1 88 ? 9.046 -4.892 4.071 1.00 95.81 88 TRP A CA 1
ATOM 663 C C . TRP A 1 88 ? 9.874 -4.526 2.826 1.00 95.81 88 TRP A C 1
ATOM 665 O O . TRP A 1 88 ? 9.643 -5.057 1.736 1.00 95.81 88 TRP A O 1
ATOM 675 N N . ALA A 1 89 ? 10.821 -3.594 2.949 1.00 94.75 89 ALA A N 1
ATOM 676 C CA . ALA A 1 89 ? 11.606 -3.071 1.826 1.00 94.75 89 ALA A CA 1
ATOM 677 C C . ALA A 1 89 ? 10.734 -2.625 0.624 1.00 94.75 89 ALA A C 1
ATOM 679 O O . ALA A 1 89 ? 11.137 -2.686 -0.539 1.00 94.75 89 ALA A O 1
ATOM 680 N N . GLY A 1 90 ? 9.488 -2.200 0.875 1.00 94.50 90 GLY A N 1
ATOM 681 C CA . GLY A 1 90 ? 8.528 -1.873 -0.184 1.00 94.50 90 GLY A CA 1
ATOM 682 C C . GLY A 1 90 ? 8.949 -0.673 -1.029 1.00 94.50 90 GLY A C 1
ATOM 683 O O . GLY A 1 90 ? 8.729 -0.655 -2.240 1.00 94.50 90 GLY A O 1
ATOM 684 N N . ILE A 1 91 ? 9.607 0.310 -0.412 1.00 95.31 91 ILE A N 1
ATOM 685 C CA . ILE A 1 91 ? 10.106 1.498 -1.114 1.00 95.31 91 ILE A CA 1
ATOM 686 C C . ILE A 1 91 ? 11.318 1.192 -2.009 1.00 95.31 91 ILE A C 1
ATOM 688 O O . ILE A 1 91 ? 11.502 1.845 -3.037 1.00 95.31 91 ILE A O 1
ATOM 692 N N . ASP A 1 92 ? 12.104 0.157 -1.702 1.00 94.25 92 ASP A N 1
ATOM 693 C CA . ASP A 1 92 ? 13.275 -0.242 -2.501 1.00 94.25 92 ASP A CA 1
ATOM 694 C C . ASP A 1 92 ? 12.869 -0.711 -3.893 1.00 94.25 92 ASP A C 1
ATOM 696 O O . ASP A 1 92 ? 13.591 -0.514 -4.873 1.00 94.25 92 ASP A O 1
ATOM 700 N N . LYS A 1 93 ? 11.662 -1.274 -3.979 1.00 94.06 93 LYS A N 1
ATOM 701 C CA . LYS A 1 93 ? 11.039 -1.767 -5.207 1.00 94.06 93 LYS A CA 1
ATOM 702 C C . LYS A 1 93 ? 10.444 -0.655 -6.083 1.00 94.06 93 LYS A C 1
ATOM 704 O O . LYS A 1 93 ? 9.844 -0.959 -7.116 1.00 94.06 93 LYS A O 1
ATOM 709 N N . LEU A 1 94 ? 10.596 0.622 -5.704 1.00 95.00 94 LEU A N 1
ATOM 710 C CA . LEU A 1 94 ? 10.235 1.767 -6.555 1.00 95.00 94 LEU A CA 1
ATOM 711 C C . LEU A 1 94 ? 11.232 2.003 -7.694 1.00 95.00 94 LEU A C 1
ATOM 713 O O . LEU A 1 94 ? 10.882 2.644 -8.682 1.00 95.00 94 LEU A O 1
ATOM 717 N N . THR A 1 95 ? 12.448 1.468 -7.587 1.00 94.50 95 THR A N 1
ATOM 718 C CA . THR A 1 95 ? 13.472 1.547 -8.635 1.00 94.50 95 THR A CA 1
ATOM 719 C C . THR A 1 95 ? 13.821 0.156 -9.153 1.00 94.50 95 THR A C 1
ATOM 721 O O . THR A 1 95 ? 13.595 -0.847 -8.475 1.00 94.50 95 THR A O 1
ATOM 724 N N . TYR A 1 96 ? 14.331 0.082 -10.385 1.00 90.38 96 TYR A N 1
ATOM 725 C CA . TYR A 1 96 ? 14.856 -1.155 -10.959 1.00 90.38 96 TYR A CA 1
ATOM 726 C C . TYR A 1 96 ? 16.229 -0.898 -11.604 1.00 90.38 96 TYR A C 1
ATOM 728 O O . TYR A 1 96 ? 16.313 -0.005 -12.449 1.00 90.38 96 TYR A O 1
ATOM 736 N N . PRO A 1 97 ? 17.285 -1.665 -11.268 1.00 93.94 97 PRO A N 1
ATOM 737 C CA . PRO A 1 97 ? 17.353 -2.693 -10.220 1.00 93.94 97 PRO A CA 1
ATOM 738 C C . PRO A 1 97 ? 16.945 -2.164 -8.835 1.00 93.94 97 PRO A C 1
ATOM 740 O O . PRO A 1 97 ? 17.027 -0.959 -8.585 1.00 93.94 97 PRO A O 1
ATOM 743 N N . TRP A 1 98 ? 16.444 -3.034 -7.957 1.00 92.38 98 TRP A N 1
ATOM 744 C CA . TRP A 1 98 ? 15.958 -2.611 -6.637 1.00 92.38 98 TRP A CA 1
ATOM 745 C C . TRP A 1 98 ? 17.046 -1.879 -5.854 1.00 92.38 98 TRP A C 1
ATOM 747 O O . TRP A 1 98 ? 18.224 -2.213 -5.973 1.00 92.38 98 TRP A O 1
ATOM 757 N N . HIS A 1 99 ? 16.642 -0.882 -5.065 1.00 92.81 99 HIS A N 1
ATOM 758 C CA . HIS A 1 99 ? 17.541 -0.092 -4.215 1.00 92.81 99 HIS A CA 1
ATOM 759 C C . HIS A 1 99 ? 18.617 0.725 -4.975 1.00 92.81 99 HIS A C 1
ATOM 761 O O . HIS A 1 99 ? 19.488 1.330 -4.356 1.00 92.81 99 HIS A O 1
ATOM 767 N N . THR A 1 100 ? 18.557 0.823 -6.312 1.00 96.25 100 THR A N 1
ATOM 768 C CA . THR A 1 100 ? 19.586 1.547 -7.094 1.00 96.25 100 THR A CA 1
ATOM 769 C C . THR A 1 100 ? 19.606 3.048 -6.788 1.00 96.25 100 THR A C 1
ATOM 771 O O . THR A 1 100 ? 20.655 3.682 -6.860 1.00 96.25 100 THR A O 1
ATOM 774 N N . ASN A 1 101 ? 18.458 3.634 -6.432 1.00 95.75 101 ASN A N 1
ATOM 775 C CA . ASN A 1 101 ? 18.372 5.029 -6.001 1.00 95.75 101 ASN A CA 1
ATOM 776 C C . ASN A 1 101 ? 17.466 5.156 -4.770 1.00 95.75 101 ASN A C 1
ATOM 778 O O . ASN A 1 101 ? 16.309 5.569 -4.858 1.00 95.75 101 ASN A O 1
ATOM 782 N N . TYR A 1 102 ? 18.004 4.774 -3.612 1.00 94.25 102 TYR A N 1
ATOM 783 C CA . TYR A 1 102 ? 17.253 4.761 -2.357 1.00 94.25 102 TYR A CA 1
ATOM 784 C C . TYR A 1 102 ? 16.788 6.158 -1.915 1.00 94.25 102 TYR A C 1
ATOM 786 O O . TYR A 1 102 ? 15.681 6.307 -1.407 1.00 94.25 102 TYR A O 1
ATOM 794 N N . THR A 1 103 ? 17.574 7.209 -2.176 1.00 96.12 103 THR A N 1
ATOM 795 C CA . THR A 1 103 ? 17.167 8.594 -1.879 1.00 96.12 103 THR A CA 1
ATOM 796 C C . THR A 1 103 ? 15.903 8.985 -2.643 1.00 96.12 103 THR A C 1
ATOM 798 O O . THR A 1 103 ? 14.990 9.567 -2.059 1.00 96.12 103 THR A O 1
ATOM 801 N N . TYR A 1 104 ? 15.816 8.619 -3.926 1.00 96.44 104 TYR A N 1
ATOM 802 C CA . TYR A 1 104 ? 14.597 8.796 -4.713 1.00 96.44 104 TYR A CA 1
ATOM 803 C C . TYR A 1 104 ? 13.436 7.966 -4.152 1.00 96.44 104 TYR A C 1
ATOM 805 O O . TYR A 1 104 ? 12.350 8.501 -3.952 1.00 96.44 104 TYR A O 1
ATOM 813 N N . SER A 1 105 ? 13.667 6.690 -3.826 1.00 96.38 105 SER A N 1
ATOM 814 C CA . SER A 1 105 ? 12.647 5.823 -3.221 1.00 96.38 105 SER A CA 1
ATOM 815 C C . SER A 1 105 ? 12.062 6.394 -1.923 1.00 96.38 105 SER A C 1
ATOM 817 O O . SER A 1 105 ? 10.848 6.347 -1.724 1.00 96.38 105 SER A O 1
ATOM 819 N N . ILE A 1 106 ? 12.903 6.959 -1.051 1.00 96.00 106 ILE A N 1
ATOM 820 C CA . ILE A 1 106 ? 12.474 7.620 0.188 1.00 96.00 106 ILE A CA 1
ATOM 821 C C . ILE A 1 106 ? 11.642 8.864 -0.125 1.00 96.00 106 ILE A C 1
ATOM 823 O O . ILE A 1 106 ? 10.551 9.017 0.424 1.00 96.00 106 ILE A O 1
ATOM 827 N N . LEU A 1 107 ? 12.126 9.728 -1.023 1.00 96.69 107 LEU A N 1
ATOM 828 C CA . LEU A 1 107 ? 11.423 10.948 -1.419 1.00 96.69 107 LEU A CA 1
ATOM 829 C C . LEU A 1 107 ? 10.030 10.637 -1.979 1.00 96.69 107 LEU A C 1
ATOM 831 O O . LEU A 1 107 ? 9.044 11.228 -1.543 1.00 96.69 107 LEU A O 1
ATOM 835 N N . GLU A 1 108 ? 9.936 9.682 -2.903 1.00 96.31 108 GLU A N 1
ATOM 836 C CA . GLU A 1 108 ? 8.662 9.255 -3.482 1.00 96.31 108 GLU A CA 1
ATOM 837 C C . GLU A 1 108 ? 7.741 8.622 -2.439 1.00 96.31 108 GLU A C 1
ATOM 839 O O . GLU A 1 108 ? 6.550 8.922 -2.416 1.00 96.31 108 GLU A O 1
ATOM 844 N N . GLY A 1 109 ? 8.275 7.792 -1.538 1.00 95.81 109 GLY A N 1
ATOM 845 C CA . GLY A 1 109 ? 7.504 7.199 -0.447 1.00 95.81 109 GLY A CA 1
ATOM 846 C C . GLY A 1 109 ? 6.878 8.256 0.470 1.00 95.81 109 GLY A C 1
ATOM 847 O O . GLY A 1 109 ? 5.672 8.213 0.726 1.00 95.81 109 GLY A O 1
ATOM 848 N N . VAL A 1 110 ? 7.669 9.240 0.908 1.00 95.75 110 VAL A N 1
ATOM 849 C CA . VAL A 1 110 ? 7.209 10.348 1.764 1.00 95.75 110 VAL A CA 1
ATOM 850 C C . VAL A 1 110 ? 6.205 11.237 1.022 1.00 95.75 110 VAL A C 1
ATOM 852 O O . VAL A 1 110 ? 5.130 11.522 1.550 1.00 95.75 110 VAL A O 1
ATOM 855 N N . ASN A 1 111 ? 6.482 11.608 -0.234 1.00 95.81 111 ASN A N 1
ATOM 856 C CA . ASN A 1 111 ? 5.551 12.371 -1.080 1.00 95.81 111 ASN A CA 1
ATOM 857 C C . ASN A 1 111 ? 4.228 11.627 -1.312 1.00 95.81 111 ASN A C 1
ATOM 859 O O . ASN A 1 111 ? 3.162 12.234 -1.460 1.00 95.81 111 ASN A O 1
ATOM 863 N N . ALA A 1 112 ? 4.289 10.298 -1.313 1.00 95.69 112 ALA A N 1
ATOM 864 C CA . ALA A 1 112 ? 3.146 9.417 -1.394 1.00 95.69 112 ALA A CA 1
ATOM 865 C C . ALA A 1 112 ? 2.458 9.185 -0.036 1.00 95.69 112 ALA A C 1
ATOM 867 O O . ALA A 1 112 ? 1.572 8.337 0.019 1.00 95.69 112 ALA A O 1
ATOM 868 N N . CYS A 1 113 ? 2.803 9.921 1.024 1.00 95.12 113 CYS A N 1
ATOM 869 C CA . CYS A 1 113 ? 2.234 9.811 2.373 1.00 95.12 113 CYS A CA 1
ATOM 870 C C . CYS A 1 113 ? 2.531 8.467 3.062 1.00 95.12 113 CYS A C 1
ATOM 872 O O . CYS A 1 113 ? 1.618 7.835 3.584 1.00 95.12 113 CYS A O 1
ATOM 874 N N . ILE A 1 114 ? 3.774 7.982 2.994 1.00 96.12 114 ILE A N 1
ATOM 875 C CA . ILE A 1 114 ? 4.276 6.929 3.892 1.00 96.12 114 ILE A CA 1
ATOM 876 C C . ILE A 1 114 ? 4.930 7.610 5.097 1.00 96.12 114 ILE A C 1
ATOM 878 O O . ILE A 1 114 ? 5.859 8.395 4.921 1.00 96.12 114 ILE A O 1
ATOM 882 N N . ASP A 1 115 ? 4.469 7.281 6.302 1.00 96.94 115 ASP A N 1
ATOM 883 C CA . ASP A 1 115 ? 4.948 7.869 7.559 1.00 96.94 115 ASP A CA 1
ATOM 884 C C . ASP A 1 115 ? 6.065 7.039 8.204 1.00 96.94 115 ASP A C 1
ATOM 886 O O . ASP A 1 115 ? 6.935 7.572 8.891 1.00 96.94 115 ASP A O 1
ATOM 890 N N . MET A 1 116 ? 6.061 5.722 7.975 1.00 96.62 116 MET A N 1
ATOM 891 C CA . MET A 1 116 ? 7.078 4.799 8.478 1.00 96.62 116 MET A CA 1
ATOM 892 C C . MET A 1 116 ? 7.545 3.850 7.380 1.00 96.62 116 MET A C 1
ATOM 894 O O . MET A 1 116 ? 6.747 3.177 6.726 1.00 96.62 116 MET A O 1
ATOM 898 N N . VAL A 1 117 ? 8.860 3.769 7.216 1.00 95.75 117 VAL A N 1
ATOM 899 C CA . VAL A 1 117 ? 9.520 2.827 6.313 1.00 95.75 117 VAL A CA 1
ATOM 900 C C . VAL A 1 117 ? 9.911 1.574 7.098 1.00 95.75 117 VAL A C 1
ATOM 902 O O . VAL A 1 117 ? 10.594 1.670 8.113 1.00 95.75 117 VAL A O 1
ATOM 905 N N . SER A 1 118 ? 9.485 0.409 6.614 1.00 92.50 118 SER A N 1
ATOM 906 C CA . SER A 1 118 ? 9.918 -0.910 7.083 1.00 92.50 118 SER A CA 1
ATOM 907 C C . SER A 1 118 ? 11.027 -1.424 6.167 1.00 92.50 118 SER A C 1
ATOM 909 O O . SER A 1 118 ? 10.794 -1.569 4.965 1.00 92.50 118 SER A O 1
ATOM 911 N N . ASN A 1 119 ? 12.199 -1.719 6.727 1.00 80.88 119 ASN A N 1
ATOM 912 C CA . ASN A 1 119 ? 13.377 -2.222 6.015 1.00 80.88 119 ASN A CA 1
ATOM 913 C C . ASN A 1 119 ? 13.999 -3.410 6.749 1.00 80.88 119 ASN A C 1
ATOM 915 O O . ASN A 1 119 ? 13.877 -3.427 7.997 1.00 80.88 119 ASN A O 1
#

pLDDT: mean 91.3, std 9.05, range [51.75, 97.56]

Sequence (119 aa):
MKDAIEGCCLKTVAACAKHYVGDGGTVKGINENNTIIDRHGLLSIHMAGYYSSIIKGVSTVMVSYSSWKGLRMHGKKKWLLGFVISDWAGIDKLTYPWHTNYTYSILEGVNACIDMVSN

Foldseek 3Di:
DVCPCLVQVPPDHAAEADAPWCQCQADVSDGLEEREDDPVCRCVPTVPVVVVNVVSPRQEYEYGSHHYPPAGRLLAADPDDHAYEYDALSLQVNDPVGVPPVVVSVVSNVVSPHPYYHD

Organism: Solanum commersonii (NCBI:txid4109)

Radius of gyration: 14.42 Å; chains: 1; bounding box: 36×26×39 Å